Protein AF-A0A452ZJ28-F1 (afdb_monomer_lite)

Sequence (80 aa):
MGPLLYHFADAYGPDDDMSIELSLEDVKRVAYHYGFVMEMEKMIDTTYTANMVSMMQNRYRAAFWTMRKDVSRSKAKKRQ

Organism: Aegilops tauschii subsp. strangulata (NCBI:txid200361)

pLDDT: mean 88.36, std 13.58, range [43.69, 97.94]

Foldseek 3Di:
DFAQDWPCPVPPDPVPPDTDRDDPVVVVVVCVVQQKDWDDKDWDKDADPFDPPDPDGDIGRTIDTDIDHDPVVVVVVVVD

Structure (mmCIF, N/CA/C/O backbone):
data_AF-A0A452ZJ28-F1
#
_entry.id   AF-A0A452ZJ28-F1
#
loop_
_atom_site.group_PDB
_atom_site.id
_atom_site.type_symbol
_atom_site.label_atom_id
_atom_site.label_alt_id
_atom_site.label_comp_id
_atom_site.label_asym_id
_atom_site.label_entity_id
_atom_site.label_seq_id
_atom_site.pdbx_PDB_ins_code
_atom_site.Cartn_x
_atom_site.Cartn_y
_atom_site.Cartn_z
_atom_site.occupancy
_atom_site.B_iso_or_equiv
_atom_site.auth_seq_id
_atom_site.auth_comp_id
_atom_site.auth_asym_id
_atom_site.auth_atom_id
_atom_site.pdbx_PDB_model_num
ATOM 1 N N . MET A 1 1 ? 0.367 -3.215 2.623 1.00 87.88 1 MET A N 1
ATOM 2 C CA . MET A 1 1 ? 1.225 -2.063 2.273 1.00 87.88 1 MET A CA 1
ATOM 3 C C . MET A 1 1 ? 1.617 -2.223 0.823 1.00 87.88 1 MET A C 1
ATOM 5 O O . MET A 1 1 ? 2.175 -3.263 0.506 1.00 87.88 1 MET A O 1
ATOM 9 N N . GLY A 1 2 ? 1.318 -1.256 -0.035 1.00 95.00 2 GLY A N 1
ATOM 10 C CA . GLY A 1 2 ? 1.696 -1.333 -1.447 1.00 95.00 2 GLY A CA 1
ATOM 11 C C . GLY A 1 2 ? 1.196 -0.140 -2.262 1.00 95.00 2 GLY A C 1
ATOM 12 O O . GLY A 1 2 ? 0.403 0.654 -1.746 1.00 95.00 2 GLY A O 1
ATOM 13 N N . PRO A 1 3 ? 1.685 0.027 -3.500 1.00 95.31 3 PRO A N 1
ATOM 14 C CA . PRO A 1 3 ? 1.110 0.963 -4.460 1.00 95.31 3 PRO A CA 1
ATOM 15 C C . PRO A 1 3 ? -0.236 0.453 -5.000 1.00 95.31 3 PRO A C 1
ATOM 17 O O . PRO A 1 3 ? -0.583 -0.714 -4.825 1.00 95.31 3 PRO A O 1
ATOM 20 N N . LEU A 1 4 ? -0.966 1.324 -5.696 1.00 95.69 4 LEU A N 1
ATOM 21 C CA . LEU A 1 4 ? -2.171 0.976 -6.459 1.00 95.69 4 LEU A CA 1
ATOM 22 C C . LEU A 1 4 ? -1.833 0.855 -7.950 1.00 95.69 4 LEU A C 1
ATOM 24 O O . LEU A 1 4 ? -2.346 1.602 -8.774 1.00 95.69 4 LEU A O 1
ATOM 28 N N . LEU A 1 5 ? -0.900 -0.044 -8.273 1.00 94.88 5 LEU A N 1
ATOM 29 C CA . LEU A 1 5 ? -0.555 -0.364 -9.657 1.00 94.88 5 LEU A CA 1
ATOM 30 C C . LEU A 1 5 ? -1.422 -1.544 -10.109 1.00 94.88 5 LEU A C 1
ATOM 32 O O . LEU A 1 5 ? -1.154 -2.692 -9.749 1.00 94.88 5 LEU A O 1
ATOM 36 N N . TYR A 1 6 ? -2.505 -1.245 -10.824 1.00 94.25 6 TYR A N 1
ATOM 37 C CA . TYR A 1 6 ? -3.438 -2.249 -11.327 1.00 94.25 6 TYR A CA 1
ATOM 38 C C . TYR A 1 6 ? -2.825 -2.994 -12.514 1.00 94.25 6 TYR A C 1
ATOM 40 O O . TYR A 1 6 ? -2.338 -2.383 -13.457 1.00 94.25 6 TYR A O 1
ATOM 48 N N . HIS A 1 7 ? -2.826 -4.326 -12.449 1.00 91.12 7 HIS A N 1
ATOM 49 C CA . HIS A 1 7 ? -2.087 -5.168 -13.397 1.00 91.12 7 HIS A CA 1
ATOM 50 C C . HIS A 1 7 ? -2.700 -5.173 -14.801 1.00 91.12 7 HIS A C 1
ATOM 52 O O . HIS A 1 7 ? -1.971 -5.292 -15.778 1.00 91.12 7 HIS A O 1
ATOM 58 N N . PHE A 1 8 ? -4.024 -5.040 -14.884 1.00 90.25 8 PHE A N 1
ATOM 59 C CA . PHE A 1 8 ? -4.786 -5.134 -16.129 1.00 90.25 8 PHE A CA 1
ATOM 60 C C . PHE A 1 8 ? -5.244 -3.770 -16.653 1.00 90.25 8 PHE A C 1
ATOM 62 O O . PHE A 1 8 ? -6.071 -3.717 -17.552 1.00 90.25 8 PHE A O 1
ATOM 69 N N . ALA A 1 9 ? -4.700 -2.668 -16.122 1.00 86.62 9 ALA A N 1
ATOM 70 C CA . ALA A 1 9 ? -5.125 -1.327 -16.524 1.00 86.62 9 ALA A CA 1
ATOM 71 C C . ALA A 1 9 ? -4.906 -1.036 -18.016 1.00 86.62 9 ALA A C 1
ATOM 73 O O . ALA A 1 9 ? -5.685 -0.325 -18.641 1.00 86.62 9 ALA A O 1
ATOM 74 N N . ASP A 1 10 ? -3.876 -1.652 -18.597 1.00 83.94 10 ASP A N 1
ATOM 75 C CA . ASP A 1 10 ? -3.541 -1.546 -20.017 1.00 83.94 10 ASP A CA 1
ATOM 76 C C . ASP A 1 10 ? -3.729 -2.883 -20.759 1.00 83.94 10 ASP A C 1
ATOM 78 O O . ASP A 1 10 ? -3.117 -3.119 -21.805 1.00 83.94 10 ASP A O 1
ATOM 82 N N . ALA A 1 11 ? -4.528 -3.806 -20.211 1.00 82.69 11 ALA A N 1
ATOM 83 C CA . ALA A 1 11 ? -4.790 -5.088 -20.855 1.00 82.69 11 ALA A CA 1
ATOM 84 C C . ALA A 1 11 ? -5.826 -4.918 -21.977 1.00 82.69 11 ALA A C 1
ATOM 86 O O . ALA A 1 11 ? -7.025 -4.864 -21.739 1.00 82.69 11 ALA A O 1
ATOM 87 N N . TYR A 1 12 ? -5.353 -4.878 -23.223 1.00 67.94 12 TYR A N 1
ATOM 88 C CA . TYR A 1 12 ? -6.186 -4.880 -24.431 1.00 67.94 12 TYR A CA 1
ATOM 89 C C . TYR A 1 12 ? -6.080 -6.247 -25.129 1.00 67.94 12 TYR A C 1
ATOM 91 O O . TYR A 1 12 ? -5.564 -6.361 -26.242 1.00 67.94 12 TYR A O 1
ATOM 99 N N . GLY A 1 13 ? -6.457 -7.315 -24.422 1.00 66.81 13 GLY A N 1
ATOM 100 C CA . GLY A 1 13 ? -6.438 -8.694 -24.926 1.00 66.81 13 GLY A CA 1
ATOM 101 C C . GLY A 1 13 ? -7.815 -9.170 -25.412 1.00 66.81 13 GLY A C 1
ATOM 102 O O . GLY A 1 13 ? -8.825 -8.569 -25.057 1.00 66.81 13 GLY A O 1
ATOM 103 N N . PRO A 1 14 ? -7.888 -10.263 -26.199 1.00 63.38 14 PRO A N 1
ATOM 104 C CA . PRO A 1 14 ? -9.156 -10.825 -26.682 1.00 63.38 14 PRO A CA 1
ATOM 105 C C . PRO A 1 14 ? -10.092 -11.312 -25.561 1.00 63.38 14 PRO A C 1
ATOM 107 O O . PRO A 1 14 ? -11.289 -11.437 -25.802 1.00 63.38 14 PRO A O 1
ATOM 110 N N . ASP A 1 15 ? -9.556 -11.557 -24.361 1.00 68.56 15 ASP A N 1
ATOM 111 C CA . ASP A 1 15 ? -10.305 -11.989 -23.176 1.00 68.56 15 ASP A CA 1
ATOM 112 C C . ASP A 1 15 ? -10.839 -10.825 -22.315 1.00 68.56 15 ASP A C 1
ATOM 114 O O . ASP A 1 15 ? -11.471 -11.093 -21.297 1.00 68.56 15 ASP A O 1
ATOM 118 N N . ASP A 1 16 ? -10.624 -9.561 -22.731 1.00 65.62 16 ASP A N 1
ATOM 119 C CA . ASP A 1 16 ? -11.071 -8.328 -22.049 1.00 65.62 16 ASP A CA 1
ATOM 120 C C . ASP A 1 16 ? -10.991 -8.458 -20.517 1.00 65.62 16 ASP A C 1
ATOM 122 O O . ASP A 1 16 ? -12.003 -8.457 -19.810 1.00 65.62 16 ASP A O 1
ATOM 126 N N . ASP A 1 17 ? -9.768 -8.683 -20.014 1.00 77.19 17 ASP A N 1
ATOM 127 C CA . ASP A 1 17 ? -9.512 -8.909 -18.591 1.00 77.19 17 ASP A CA 1
ATOM 128 C C . ASP A 1 17 ? -10.016 -7.704 -17.781 1.00 77.19 17 ASP A C 1
ATOM 130 O O . ASP A 1 17 ? -9.372 -6.657 -17.699 1.00 77.19 17 ASP A O 1
ATOM 134 N N . MET A 1 18 ? -11.199 -7.853 -17.178 1.00 83.25 18 MET A N 1
ATOM 135 C CA . MET A 1 18 ? -11.887 -6.764 -16.492 1.00 83.25 18 MET A CA 1
ATOM 136 C C . MET A 1 18 ? -11.027 -6.180 -15.359 1.00 83.25 18 MET A C 1
ATOM 138 O O . MET A 1 18 ? -10.709 -6.857 -14.378 1.00 83.25 18 MET A O 1
ATOM 142 N N . SER A 1 19 ? -10.739 -4.880 -15.452 1.00 88.88 19 SER A N 1
ATOM 143 C CA . SER A 1 19 ? -9.991 -4.102 -14.460 1.00 88.88 19 SER A CA 1
ATOM 144 C C . SER A 1 19 ? -10.895 -3.048 -13.806 1.00 88.88 19 SER A C 1
ATOM 146 O O . SER A 1 19 ? -11.487 -2.214 -14.485 1.00 88.88 19 SER A O 1
ATOM 148 N N . ILE A 1 20 ? -11.027 -3.075 -12.471 1.00 91.62 20 ILE A N 1
ATOM 149 C CA . ILE A 1 20 ? -11.707 -2.018 -11.697 1.00 91.62 20 ILE A CA 1
ATOM 150 C C . ILE A 1 20 ? -10.650 -1.237 -10.910 1.00 91.62 20 ILE A C 1
ATOM 152 O O . ILE A 1 20 ? -10.220 -1.639 -9.823 1.00 91.62 20 ILE A O 1
ATOM 156 N N . GLU A 1 21 ? -10.241 -0.104 -11.471 1.00 94.44 21 GLU A N 1
ATOM 157 C CA . GLU A 1 21 ? -9.147 0.737 -10.979 1.00 94.44 21 GLU A CA 1
ATOM 158 C C . GLU A 1 21 ? -9.642 1.797 -10.001 1.00 94.44 21 GLU A C 1
ATOM 160 O O . GLU A 1 21 ? -9.990 2.921 -10.361 1.00 94.44 21 GLU A O 1
ATOM 165 N N . LEU A 1 22 ? -9.690 1.436 -8.723 1.00 96.44 22 LEU A N 1
ATOM 166 C CA . LEU A 1 22 ? -10.104 2.356 -7.671 1.00 96.44 22 LEU A CA 1
ATOM 167 C C . LEU A 1 22 ? -8.951 3.256 -7.216 1.00 96.44 22 LEU A C 1
ATOM 169 O O . LEU A 1 22 ? -7.822 2.824 -6.982 1.00 96.44 22 LEU A O 1
ATOM 173 N N . SER A 1 23 ? -9.262 4.526 -6.968 1.00 97.06 23 SER A N 1
ATOM 174 C CA . SER A 1 23 ? -8.348 5.393 -6.230 1.00 97.06 23 SER A CA 1
ATOM 175 C C . SER A 1 23 ? -8.186 4.907 -4.781 1.00 97.06 23 SER A C 1
ATOM 177 O O . SER A 1 23 ? -9.052 4.219 -4.231 1.00 97.06 23 SER A O 1
ATOM 179 N N . LEU A 1 24 ? -7.105 5.316 -4.100 1.00 96.44 24 LEU A N 1
ATOM 180 C CA . LEU A 1 24 ? -6.934 5.010 -2.671 1.00 96.44 24 LEU A CA 1
ATOM 181 C C . LEU A 1 24 ? -8.106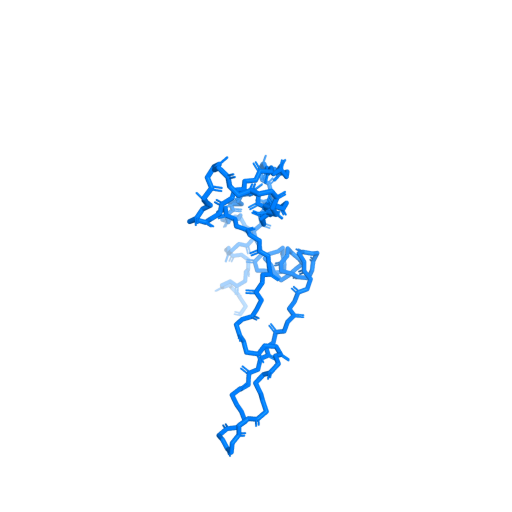 5.547 -1.840 1.00 96.44 24 LEU A C 1
ATOM 183 O O . LEU A 1 24 ? -8.502 4.938 -0.847 1.00 96.44 24 LEU A O 1
ATOM 187 N N . GLU A 1 25 ? -8.654 6.693 -2.234 1.00 96.88 25 GLU A N 1
ATOM 188 C CA . GLU A 1 25 ? -9.813 7.289 -1.581 1.00 96.88 25 GLU A CA 1
ATOM 189 C C . GLU A 1 25 ? -11.052 6.412 -1.733 1.00 96.88 25 GLU A C 1
ATOM 191 O O . GLU A 1 25 ? -11.740 6.169 -0.741 1.00 96.88 25 GLU A O 1
ATOM 196 N N . ASP A 1 26 ? -11.302 5.876 -2.927 1.00 97.94 26 ASP A N 1
ATOM 197 C CA . ASP A 1 26 ? -12.470 5.033 -3.185 1.00 97.94 26 ASP A CA 1
ATOM 198 C C . ASP A 1 26 ? -12.353 3.666 -2.514 1.00 97.94 26 ASP A C 1
ATOM 200 O O . ASP A 1 26 ? -13.319 3.208 -1.901 1.00 97.94 26 ASP A O 1
ATOM 204 N N . VAL A 1 27 ? -11.158 3.064 -2.489 1.00 96.88 27 VAL A N 1
ATOM 205 C CA . VAL A 1 27 ? -10.894 1.854 -1.688 1.00 96.88 27 VAL A CA 1
ATOM 206 C C . VAL A 1 27 ? -11.260 2.093 -0.218 1.00 96.88 27 VAL A C 1
ATOM 208 O O . VAL A 1 27 ? -11.953 1.280 0.402 1.00 96.88 27 VAL A O 1
ATOM 211 N N . LYS A 1 28 ? -10.855 3.239 0.345 1.00 96.75 28 LYS A N 1
ATOM 212 C CA . LYS A 1 28 ? -11.186 3.606 1.730 1.00 96.75 28 LYS A CA 1
ATOM 213 C C . LYS A 1 28 ? -12.680 3.873 1.915 1.00 96.75 28 LYS A C 1
ATOM 215 O O . LYS A 1 28 ? -13.247 3.412 2.903 1.00 96.75 28 LYS A O 1
ATOM 220 N N . ARG A 1 29 ? -13.337 4.570 0.980 1.00 97.19 29 ARG A N 1
ATOM 221 C CA . ARG A 1 29 ? -14.792 4.821 1.009 1.00 97.19 29 ARG A CA 1
ATOM 222 C C . ARG A 1 29 ? -15.587 3.522 1.038 1.00 97.19 29 ARG A C 1
ATOM 224 O O . ARG A 1 29 ? -16.497 3.396 1.859 1.00 97.19 29 ARG A O 1
ATOM 231 N N . VAL A 1 30 ? -15.212 2.542 0.215 1.00 96.81 30 VAL A N 1
ATOM 232 C CA . VAL A 1 30 ? -15.819 1.204 0.240 1.00 96.81 30 VAL A CA 1
ATOM 233 C C . VAL A 1 30 ? -15.631 0.572 1.620 1.00 96.81 30 VAL A C 1
ATOM 235 O O . VAL A 1 30 ? -16.609 0.144 2.231 1.00 96.81 30 VAL A O 1
ATOM 238 N N . ALA A 1 31 ? -14.420 0.583 2.177 1.00 95.88 31 ALA A N 1
ATOM 239 C CA . ALA A 1 31 ? -14.177 0.022 3.506 1.00 95.88 31 ALA A CA 1
ATOM 240 C C . ALA A 1 31 ? -15.025 0.699 4.608 1.00 95.88 31 ALA A C 1
ATOM 242 O O . ALA A 1 31 ? -15.659 0.005 5.411 1.00 95.88 31 ALA A O 1
ATOM 243 N N . TYR A 1 32 ? -15.125 2.033 4.610 1.00 95.81 32 TYR A N 1
ATOM 244 C CA . TYR A 1 32 ? -15.988 2.773 5.541 1.00 95.81 32 TYR A CA 1
ATOM 245 C C . TYR A 1 32 ? -17.463 2.381 5.402 1.00 95.81 32 TYR A C 1
ATOM 247 O O . TYR A 1 32 ? -18.147 2.176 6.408 1.00 95.81 32 TYR A O 1
ATOM 255 N N . HIS A 1 33 ? -17.952 2.209 4.172 1.00 95.31 33 HIS A N 1
ATOM 256 C CA . HIS A 1 33 ? -19.322 1.765 3.911 1.00 95.31 33 HIS A CA 1
ATOM 257 C C . HIS A 1 33 ? -19.608 0.358 4.475 1.00 95.31 33 HIS A C 1
ATOM 259 O O . HIS A 1 33 ? -20.714 0.075 4.942 1.00 95.31 33 HIS A O 1
ATOM 265 N N . TYR A 1 34 ? -18.599 -0.515 4.519 1.00 93.38 34 TYR A N 1
ATOM 266 C CA . TYR A 1 34 ? -18.688 -1.834 5.159 1.00 93.38 34 TYR A CA 1
ATOM 267 C C . TYR A 1 34 ? -18.559 -1.802 6.694 1.00 93.38 34 TYR A C 1
ATOM 269 O O . TYR A 1 34 ? -18.644 -2.852 7.342 1.00 93.38 34 TYR A O 1
ATOM 277 N N . GLY A 1 35 ? -18.411 -0.619 7.296 1.00 94.88 35 GLY A N 1
ATOM 278 C CA . GLY A 1 35 ? -18.336 -0.435 8.746 1.00 94.88 35 GLY A CA 1
ATOM 279 C C . GLY A 1 35 ? -16.937 -0.630 9.324 1.00 94.88 35 GLY A C 1
ATOM 280 O O . GLY A 1 35 ? -16.802 -0.896 10.520 1.00 94.88 35 GLY A O 1
ATOM 281 N N . PHE A 1 36 ? -15.898 -0.531 8.497 1.00 96.94 36 PHE A N 1
ATOM 282 C CA . PHE A 1 36 ? -14.532 -0.412 8.986 1.00 96.94 36 PHE A CA 1
ATOM 283 C C . PHE A 1 36 ? -14.244 1.020 9.439 1.00 96.94 36 PHE A C 1
ATOM 285 O O . PHE A 1 36 ? -14.792 1.978 8.901 1.00 96.94 36 PHE A O 1
ATOM 292 N N . VAL A 1 37 ? -13.378 1.159 10.438 1.00 96.38 37 VAL A N 1
ATOM 293 C CA . VAL A 1 37 ? -12.917 2.437 10.984 1.00 96.38 37 VAL A CA 1
ATOM 294 C C . VAL A 1 37 ? -11.400 2.482 10.874 1.00 96.38 37 VAL A C 1
ATOM 296 O O . VAL A 1 37 ? -10.725 1.500 11.191 1.00 96.38 37 VAL A O 1
ATOM 299 N N . MET A 1 38 ? -10.873 3.611 10.403 1.00 97.06 38 MET A N 1
ATOM 300 C CA . MET A 1 38 ? -9.437 3.823 10.243 1.00 97.06 38 MET A CA 1
ATOM 301 C C . MET A 1 38 ? -8.750 3.953 11.596 1.00 97.06 38 MET A C 1
ATOM 303 O O . MET A 1 38 ? -9.208 4.699 12.457 1.00 97.06 38 MET A O 1
ATOM 307 N N . GLU A 1 39 ? -7.633 3.252 11.756 1.00 97.38 39 GLU A N 1
ATOM 308 C CA . GLU A 1 39 ? -6.790 3.353 12.950 1.00 97.38 39 GLU A CA 1
ATOM 309 C C . GLU A 1 39 ? -5.486 4.086 12.673 1.00 97.38 39 GLU A C 1
ATOM 311 O O . GLU A 1 39 ? -4.999 4.851 13.499 1.00 97.38 39 GLU A O 1
ATOM 316 N N . MET A 1 40 ? -4.908 3.825 11.502 1.00 96.75 40 MET A N 1
ATOM 317 C CA . MET A 1 40 ? -3.616 4.353 11.108 1.00 96.75 40 MET A CA 1
ATOM 318 C C . MET A 1 40 ? -3.555 4.454 9.593 1.00 96.75 40 MET A C 1
ATOM 320 O O . MET A 1 40 ? -3.983 3.539 8.891 1.00 96.75 40 MET A O 1
ATOM 324 N N . GLU A 1 41 ? -2.947 5.527 9.104 1.00 96.94 41 GLU A N 1
ATOM 325 C CA . GLU A 1 41 ? -2.610 5.714 7.700 1.00 96.94 41 GLU A CA 1
ATOM 326 C C . GLU A 1 41 ? -1.241 6.393 7.590 1.00 96.94 41 GLU A C 1
ATOM 328 O O . GLU A 1 41 ? -0.924 7.308 8.349 1.00 96.94 41 GLU A O 1
ATOM 333 N N . LYS A 1 42 ? -0.415 5.928 6.652 1.00 97.00 42 LYS A N 1
ATOM 334 C CA . LYS A 1 42 ? 0.831 6.578 6.243 1.00 97.00 42 LYS A CA 1
ATOM 335 C C . LYS A 1 42 ? 1.160 6.228 4.796 1.00 97.00 42 LYS A C 1
ATOM 337 O O . LYS A 1 42 ? 0.841 5.140 4.316 1.00 97.00 42 LYS A O 1
ATOM 342 N N . MET A 1 43 ? 1.868 7.133 4.132 1.00 97.62 43 MET A N 1
ATOM 343 C CA . MET A 1 43 ? 2.527 6.842 2.862 1.00 97.62 43 MET A CA 1
ATOM 344 C C . MET A 1 43 ? 3.980 6.464 3.137 1.00 97.62 43 MET A C 1
ATOM 346 O O . MET A 1 43 ? 4.644 7.111 3.946 1.00 97.62 43 MET A O 1
ATOM 350 N N . ILE A 1 44 ? 4.455 5.402 2.495 1.00 97.12 44 ILE A N 1
ATOM 351 C CA . ILE A 1 44 ? 5.818 4.892 2.641 1.00 97.12 44 ILE A CA 1
ATOM 352 C C . ILE A 1 44 ? 6.440 4.814 1.257 1.00 97.12 44 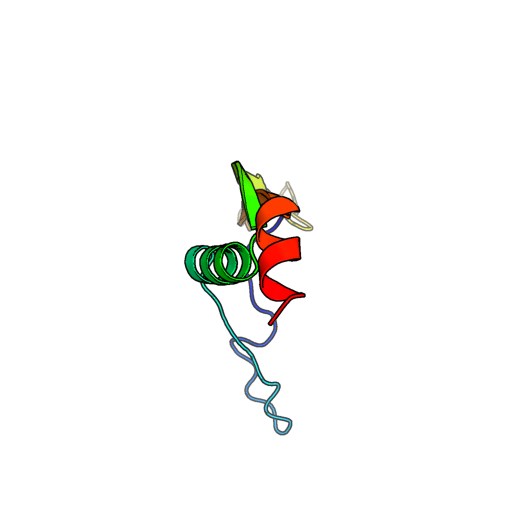ILE A C 1
ATOM 354 O O . ILE A 1 44 ? 5.921 4.121 0.384 1.00 97.12 44 ILE A O 1
ATOM 358 N N . ASP A 1 45 ? 7.569 5.485 1.072 1.00 96.75 45 ASP A N 1
ATOM 359 C CA . ASP A 1 45 ? 8.341 5.350 -0.155 1.00 96.75 45 ASP A CA 1
ATOM 360 C C . ASP A 1 45 ? 9.136 4.039 -0.106 1.00 96.75 45 ASP A C 1
ATOM 362 O O . ASP A 1 45 ? 9.864 3.766 0.850 1.00 96.75 45 ASP A O 1
ATOM 366 N N . THR A 1 46 ? 8.968 3.198 -1.123 1.00 95.81 46 THR A N 1
ATOM 367 C CA . THR A 1 46 ? 9.603 1.878 -1.211 1.00 95.81 46 THR A CA 1
ATOM 368 C C . THR A 1 46 ? 9.959 1.529 -2.655 1.00 95.81 46 THR A C 1
ATOM 370 O O . THR A 1 46 ? 9.625 2.252 -3.593 1.00 95.81 46 THR A O 1
ATOM 373 N N . THR A 1 47 ? 10.652 0.414 -2.849 1.00 95.56 47 THR A N 1
ATOM 374 C CA . THR A 1 47 ? 10.994 -0.135 -4.165 1.00 95.56 47 THR A CA 1
ATOM 375 C C . THR A 1 47 ? 10.576 -1.602 -4.245 1.00 95.56 47 THR A C 1
ATOM 377 O O . THR A 1 47 ? 10.286 -2.230 -3.227 1.00 95.56 47 THR A O 1
ATOM 380 N N . TYR A 1 48 ? 10.537 -2.152 -5.455 1.00 94.31 48 TYR A N 1
ATOM 381 C CA . TYR A 1 48 ? 10.334 -3.579 -5.689 1.00 94.31 48 TYR A CA 1
ATOM 382 C C . TYR A 1 48 ? 11.382 -4.053 -6.691 1.00 94.31 48 TYR A C 1
ATOM 384 O O . TYR A 1 48 ? 11.552 -3.413 -7.728 1.00 94.31 48 TYR A O 1
ATOM 392 N N . THR A 1 49 ? 12.119 -5.113 -6.337 1.00 93.75 49 THR A N 1
ATOM 393 C CA . THR A 1 49 ? 13.184 -5.715 -7.168 1.00 93.75 49 THR A CA 1
ATOM 394 C C . THR A 1 49 ? 14.151 -4.688 -7.777 1.00 93.75 49 THR A C 1
ATOM 396 O O . THR A 1 49 ? 14.555 -4.808 -8.931 1.00 93.75 49 THR A O 1
ATOM 399 N N . ALA A 1 50 ? 14.496 -3.637 -7.026 1.00 92.00 50 ALA A N 1
ATOM 400 C CA . ALA A 1 50 ? 15.328 -2.555 -7.538 1.00 92.00 50 ALA A CA 1
ATOM 401 C C . ALA A 1 50 ? 16.797 -2.977 -7.672 1.00 92.00 50 ALA A C 1
ATOM 403 O O . ALA A 1 50 ? 17.395 -3.520 -6.743 1.00 92.00 50 ALA A O 1
ATOM 404 N N . ASN A 1 51 ? 17.401 -2.657 -8.818 1.00 94.12 51 ASN A N 1
ATOM 405 C CA . ASN A 1 51 ? 18.845 -2.730 -8.999 1.00 94.12 51 ASN A CA 1
ATOM 406 C C . ASN A 1 51 ? 19.486 -1.457 -8.433 1.00 94.12 51 ASN A C 1
ATOM 408 O O . ASN A 1 51 ? 19.421 -0.410 -9.071 1.00 94.12 51 ASN A O 1
ATOM 412 N N . MET A 1 52 ? 20.143 -1.548 -7.275 1.00 91.62 52 MET A N 1
ATOM 413 C CA . MET A 1 52 ? 20.736 -0.394 -6.578 1.00 91.62 52 MET A CA 1
ATOM 414 C C . MET A 1 52 ? 21.833 0.340 -7.369 1.00 91.62 52 MET A C 1
ATOM 416 O O . MET A 1 52 ? 22.133 1.486 -7.051 1.00 91.62 52 MET A O 1
ATOM 420 N N . VAL A 1 53 ? 22.424 -0.294 -8.386 1.00 94.38 53 VAL A N 1
ATOM 421 C CA . VAL A 1 53 ? 23.490 0.299 -9.217 1.00 94.38 53 VAL A CA 1
ATOM 422 C C . VAL A 1 53 ? 22.924 0.991 -10.466 1.00 94.38 53 VAL A C 1
ATOM 424 O O . VAL A 1 53 ? 23.624 1.743 -11.139 1.00 94.38 53 VAL A O 1
ATOM 427 N N . SER A 1 54 ? 21.645 0.775 -10.788 1.00 95.69 54 SER A N 1
ATOM 428 C CA . SER A 1 54 ? 21.001 1.400 -11.946 1.00 95.69 54 SER A CA 1
ATOM 429 C C . SER A 1 54 ? 20.864 2.917 -11.773 1.00 95.69 54 SER A C 1
ATOM 431 O O . SER A 1 54 ? 20.454 3.399 -10.716 1.00 95.69 54 SER A O 1
ATOM 433 N N . MET A 1 55 ? 21.128 3.676 -12.840 1.00 95.00 55 MET A N 1
ATOM 434 C CA . MET A 1 55 ? 20.874 5.124 -12.873 1.00 95.00 55 MET A CA 1
ATOM 435 C C . MET A 1 55 ? 19.372 5.450 -12.841 1.00 95.00 55 MET A C 1
ATOM 437 O O . MET A 1 55 ? 18.977 6.482 -12.304 1.00 95.00 55 MET A O 1
ATOM 441 N N . MET A 1 56 ? 18.529 4.566 -13.387 1.00 94.50 56 MET A N 1
ATOM 442 C CA . MET A 1 56 ? 17.069 4.677 -13.331 1.00 94.50 56 MET A CA 1
ATOM 443 C C . MET A 1 56 ? 16.515 3.787 -12.214 1.00 94.50 56 MET A C 1
ATOM 445 O O . MET A 1 56 ? 16.849 2.603 -12.139 1.00 94.50 56 MET A O 1
ATOM 449 N N . GLN A 1 57 ? 15.659 4.352 -11.360 1.00 92.44 57 GLN A N 1
ATOM 450 C CA . GLN A 1 57 ? 15.085 3.682 -10.190 1.00 92.44 57 GLN A CA 1
ATOM 451 C C . GLN A 1 57 ? 13.560 3.807 -10.187 1.00 92.44 57 GLN A C 1
ATOM 453 O O . GLN A 1 57 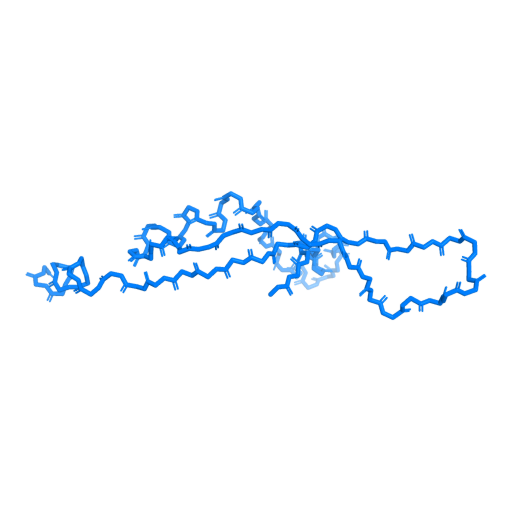? 13.030 4.917 -10.208 1.00 92.44 57 GLN A O 1
ATOM 458 N N . ASN A 1 58 ? 12.860 2.679 -10.065 1.00 93.38 58 ASN A N 1
ATOM 459 C CA . ASN A 1 58 ? 11.414 2.669 -9.857 1.00 93.38 58 ASN A CA 1
ATOM 460 C C . ASN A 1 58 ? 11.121 2.776 -8.357 1.00 93.38 58 ASN A C 1
ATOM 462 O O . ASN A 1 58 ? 11.413 1.857 -7.587 1.00 93.38 58 ASN A O 1
ATOM 466 N N . ARG A 1 59 ? 10.549 3.908 -7.939 1.00 94.06 59 ARG A N 1
ATOM 467 C CA . ARG A 1 59 ? 10.099 4.146 -6.562 1.00 94.06 59 ARG A CA 1
ATOM 468 C C . ARG A 1 59 ? 8.582 4.204 -6.506 1.00 94.06 59 ARG A C 1
ATOM 470 O O . ARG A 1 59 ? 7.945 4.851 -7.330 1.00 9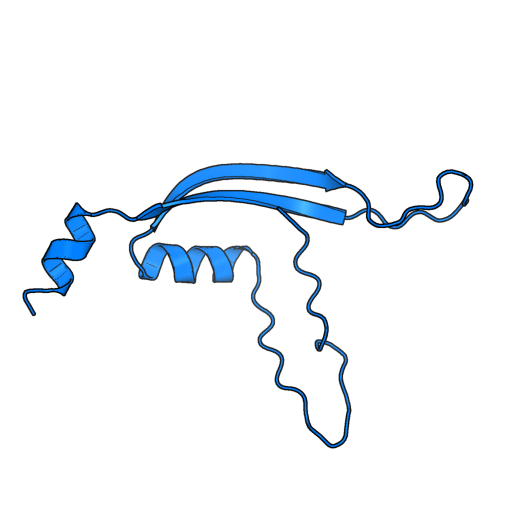4.06 59 ARG A O 1
ATOM 477 N N . TYR A 1 60 ? 8.026 3.574 -5.484 1.00 96.50 60 TYR A N 1
ATOM 478 C CA . TYR A 1 60 ? 6.599 3.542 -5.217 1.00 96.50 60 TYR A CA 1
ATOM 479 C C . TYR A 1 60 ? 6.293 4.320 -3.949 1.00 96.50 60 TYR A C 1
ATOM 481 O O . TYR A 1 60 ? 6.861 4.037 -2.894 1.00 96.50 60 TYR A O 1
ATOM 489 N N . ARG A 1 61 ? 5.334 5.243 -4.032 1.00 96.62 61 ARG A N 1
ATOM 490 C CA . ARG A 1 61 ? 4.720 5.868 -2.860 1.00 96.62 61 ARG A CA 1
ATOM 491 C C . ARG A 1 61 ? 3.583 4.967 -2.377 1.00 96.62 61 ARG A C 1
ATOM 493 O O . ARG A 1 61 ? 2.434 5.117 -2.787 1.00 96.62 61 ARG A O 1
ATOM 500 N N . ALA A 1 62 ? 3.923 3.965 -1.574 1.00 97.06 62 ALA A N 1
ATOM 501 C CA . ALA A 1 62 ? 3.011 2.911 -1.149 1.00 97.06 62 ALA A CA 1
ATOM 502 C C . ALA A 1 62 ? 2.089 3.372 -0.014 1.00 97.06 62 ALA A C 1
ATOM 504 O O . ALA A 1 62 ? 2.522 4.026 0.937 1.00 97.06 62 ALA A O 1
ATOM 505 N N . ALA A 1 63 ? 0.824 2.966 -0.072 1.00 97.50 63 ALA A N 1
ATOM 506 C CA . ALA A 1 63 ? -0.119 3.173 1.014 1.00 97.50 63 ALA A CA 1
ATOM 507 C C . ALA A 1 63 ? 0.070 2.097 2.095 1.00 97.50 63 ALA A C 1
ATOM 509 O O . ALA A 1 63 ? 0.111 0.890 1.817 1.00 97.50 63 ALA A O 1
ATOM 510 N N . PHE A 1 64 ? 0.157 2.525 3.350 1.00 97.31 64 PHE A N 1
ATOM 511 C CA . PHE A 1 64 ? 0.066 1.671 4.527 1.00 97.31 64 PHE A CA 1
ATOM 512 C C . PHE A 1 64 ? -1.081 2.171 5.389 1.00 97.31 64 PHE A C 1
ATOM 514 O O . PHE A 1 64 ? -1.075 3.317 5.831 1.00 97.31 64 PHE A O 1
ATOM 521 N N . TRP A 1 65 ? -2.039 1.303 5.672 1.00 97.12 65 TRP A N 1
ATOM 522 C CA . TRP A 1 65 ? -3.139 1.629 6.561 1.00 97.12 65 TRP A CA 1
ATOM 523 C C . TRP A 1 65 ? -3.651 0.375 7.257 1.00 97.12 65 TRP A C 1
ATOM 525 O O . TRP A 1 65 ? -3.474 -0.743 6.767 1.00 97.12 65 TRP A O 1
ATOM 535 N N . THR A 1 66 ? -4.279 0.576 8.409 1.00 97.62 66 THR A N 1
ATOM 536 C CA . THR A 1 66 ? -4.976 -0.468 9.160 1.00 97.62 66 THR A CA 1
ATOM 537 C C . THR A 1 66 ? -6.361 0.032 9.528 1.00 97.62 66 THR A C 1
ATOM 539 O O . THR A 1 66 ? -6.525 1.170 9.976 1.00 97.62 66 THR A O 1
ATOM 542 N N . MET A 1 67 ? -7.357 -0.832 9.364 1.00 97.50 67 MET A N 1
ATOM 543 C CA . MET A 1 67 ? -8.732 -0.552 9.752 1.00 97.50 67 MET A CA 1
ATOM 544 C C . MET A 1 67 ? -9.283 -1.673 10.625 1.00 97.50 67 MET A C 1
ATOM 546 O O . MET A 1 67 ? -9.000 -2.849 10.390 1.00 97.50 67 MET A O 1
ATOM 550 N N . ARG A 1 68 ? -10.137 -1.316 11.584 1.00 96.75 68 ARG A N 1
ATOM 551 C CA . ARG A 1 68 ? -10.863 -2.269 12.428 1.00 96.75 68 ARG A CA 1
ATOM 552 C C . ARG A 1 68 ? -12.347 -2.239 12.096 1.00 96.75 68 ARG A C 1
ATOM 554 O O . ARG A 1 68 ? -12.935 -1.172 11.958 1.00 96.75 68 ARG A O 1
ATOM 561 N N . LYS A 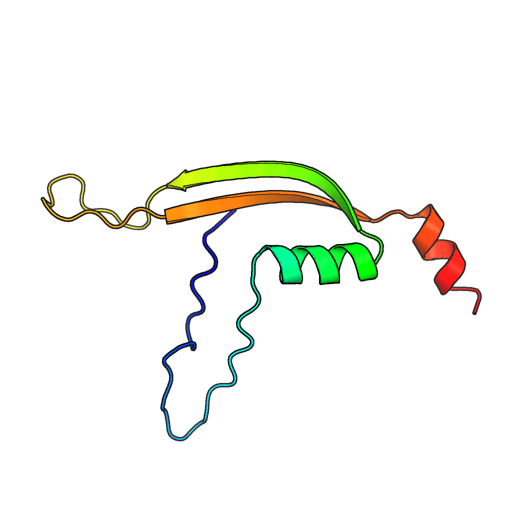1 69 ? -12.972 -3.412 12.005 1.00 95.12 69 LYS A N 1
ATOM 562 C CA . LYS A 1 69 ? -14.426 -3.514 11.853 1.00 95.12 69 LYS A CA 1
ATOM 563 C C . LYS A 1 69 ? -15.121 -3.090 13.143 1.00 95.12 69 LYS A C 1
ATOM 565 O O . LYS A 1 69 ? -14.862 -3.665 14.201 1.00 95.12 69 LYS A O 1
ATOM 570 N N . ASP A 1 70 ? -16.036 -2.136 13.046 1.00 91.81 70 ASP A N 1
ATOM 571 C CA . ASP A 1 70 ? -16.868 -1.745 14.175 1.00 91.81 70 ASP A CA 1
ATOM 572 C C . ASP A 1 70 ? -17.965 -2.798 14.415 1.00 91.81 70 ASP A C 1
ATOM 574 O O . ASP A 1 70 ? -18.950 -2.940 13.675 1.00 91.81 70 ASP A O 1
ATOM 578 N N . VAL A 1 71 ? -17.778 -3.582 15.476 1.00 84.06 71 VAL A N 1
ATOM 579 C CA . VAL A 1 71 ? -18.713 -4.634 15.896 1.00 84.06 71 VAL A CA 1
ATOM 580 C C . VAL A 1 71 ? -20.059 -4.076 16.364 1.00 84.06 71 VAL A C 1
ATOM 582 O O . VAL A 1 71 ? -21.058 -4.797 16.301 1.00 84.06 71 VAL A O 1
ATOM 585 N N . SER A 1 72 ? -20.125 -2.807 16.781 1.00 79.12 72 SER A N 1
ATOM 586 C CA . SER A 1 72 ? -21.375 -2.167 17.206 1.00 79.12 72 SER A CA 1
ATOM 587 C C . SER A 1 72 ? -22.303 -1.906 16.011 1.00 79.12 72 SER A C 1
ATOM 589 O O . SER A 1 72 ? -23.466 -2.316 16.031 1.00 79.12 72 SER A O 1
ATOM 591 N N . ARG A 1 73 ? -21.766 -1.372 14.905 1.00 66.69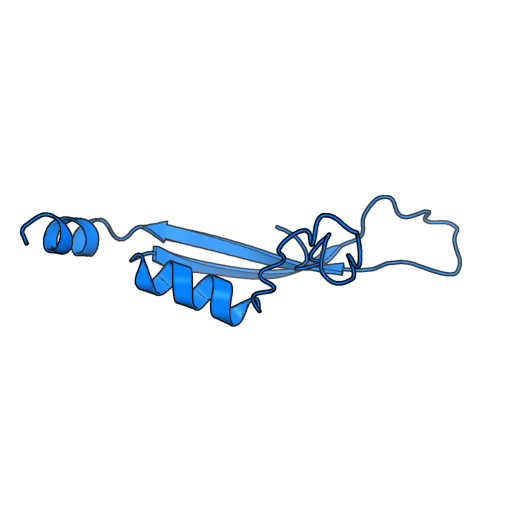 73 ARG A N 1
ATOM 592 C CA . ARG A 1 73 ? -22.481 -1.195 13.626 1.00 66.69 73 ARG A CA 1
ATOM 593 C C . ARG A 1 73 ? -22.834 -2.519 12.946 1.00 66.69 73 ARG A C 1
ATOM 595 O O . ARG A 1 73 ? -23.879 -2.636 12.309 1.00 66.69 73 ARG A O 1
ATOM 602 N N . SER A 1 74 ? -22.005 -3.545 13.133 1.00 58.94 74 SER A N 1
ATOM 603 C CA . SER A 1 74 ? -22.224 -4.881 12.557 1.00 58.94 74 SER A CA 1
ATOM 604 C C . SER A 1 74 ? -23.463 -5.592 13.125 1.00 58.94 74 SER A C 1
ATOM 606 O O . SER A 1 74 ? -24.114 -6.353 12.410 1.00 58.94 74 SER A O 1
ATOM 608 N N . LYS A 1 75 ? -23.814 -5.345 14.397 1.00 57.28 75 LYS A N 1
ATOM 609 C CA . LYS A 1 75 ? -25.015 -5.920 15.034 1.00 57.28 75 LYS A CA 1
ATOM 610 C C . LYS A 1 75 ? -26.313 -5.267 14.554 1.00 57.28 75 LYS A C 1
ATOM 612 O O . LYS A 1 75 ? -27.325 -5.956 14.476 1.00 57.28 75 LYS A O 1
ATOM 617 N N . ALA A 1 76 ? -26.286 -3.980 14.205 1.00 57.00 76 ALA A N 1
ATOM 618 C CA . ALA A 1 76 ? -27.460 -3.263 13.705 1.00 57.00 76 ALA A CA 1
ATOM 619 C C . ALA A 1 76 ? -27.920 -3.790 12.333 1.00 57.00 76 ALA A C 1
ATOM 621 O O . ALA A 1 76 ? -29.111 -3.985 12.121 1.00 57.00 76 ALA A O 1
ATOM 622 N N . LYS A 1 77 ? -26.976 -4.121 11.439 1.00 54.94 77 LYS A N 1
ATOM 623 C CA . LYS A 1 77 ? -27.270 -4.622 10.083 1.00 54.94 77 LYS A CA 1
ATOM 624 C C . LYS A 1 77 ? -27.741 -6.085 10.037 1.00 54.94 77 LYS A C 1
ATOM 626 O O . LYS A 1 77 ? -28.254 -6.519 9.021 1.00 54.94 77 LYS A O 1
ATOM 631 N N . LYS A 1 78 ? -27.555 -6.851 11.122 1.00 54.28 78 LYS A N 1
ATOM 632 C CA . LYS A 1 78 ? -27.965 -8.267 11.229 1.00 54.28 78 LYS A CA 1
ATOM 633 C C . LYS A 1 78 ? -29.381 -8.449 11.805 1.00 54.28 78 LYS A C 1
ATOM 635 O O . LYS A 1 78 ? -29.847 -9.576 11.909 1.00 54.28 78 LYS A O 1
ATOM 640 N N . ARG A 1 79 ? -30.023 -7.362 12.253 1.00 51.97 79 ARG A N 1
ATOM 641 C CA . ARG A 1 79 ? -31.383 -7.354 12.828 1.00 51.97 79 ARG A CA 1
ATOM 642 C C . ARG A 1 79 ? -32.427 -6.741 11.879 1.00 51.97 79 ARG A C 1
ATOM 644 O O . ARG A 1 79 ? -33.546 -6.505 12.321 1.00 51.97 79 ARG A O 1
ATOM 651 N N . GLN A 1 80 ? -32.049 -6.473 10.629 1.00 43.69 80 GLN A N 1
ATOM 652 C CA . GLN A 1 80 ? -32.944 -6.103 9.530 1.00 43.69 80 GLN A CA 1
ATOM 653 C C . GLN A 1 80 ? -33.010 -7.247 8.528 1.00 43.69 80 GLN A C 1
ATOM 655 O O . GLN A 1 80 ? -31.960 -7.910 8.354 1.00 43.69 80 GLN A O 1
#

InterPro domains:
  IPR012901 Carnosine N-methyltransferase [PF07942] (1-69)
  IPR012901 Carnosine N-methyltransferase [PTHR12303] (1-69)

Secondary structure (DSSP, 8-state):
-B----TTTT---TT--------HHHHHHHHHHTTEEEEEEEEEEE-SS--TT-SS---EEEEEEEEEE-HHHHHHTT--

Radius of gyration: 17.78 Å; chains: 1; bounding box: 56×19×44 Å